Protein AF-A0A920VW37-F1 (afdb_monomer)

Nearest PDB structures (foldseek):
  3t1o-assembly2_B  TM=3.305E-01  e=2.214E-01  Thermus thermophilus HB8
  6cfw-assembly1_K  TM=3.649E-01  e=2.872E-01  Pyrococcus furiosus DSM 3638
  7ywx-assembly1_P  TM=3.673E-01  e=3.190E+00  Homo sapiens
  6kmo-assembly1_A  TM=1.996E-01  e=1.776E+00  Enterobacter asburiae
  8qdx-assembly1_D  TM=2.745E-01  e=8.467E+00  Escherichia coli

Foldseek 3Di:
DDCPDDDDVNVQVVVCCVPPNDDDQAEEAEDQDVPVVVVVCVVVVFDWDDWDKDWDADPPPRDIKIKIKTWGDCVVVVNHGYIYIYTDDDDDPPPPPPDD

Solvent-accessible surface area (backbone atoms only — not comparable to full-atom values): 6191 Å² total; per-residue (Å²): 123,41,71,88,50,77,58,74,66,9,54,51,47,44,53,43,38,76,74,69,44,88,73,95,72,65,50,82,42,81,42,98,52,60,64,63,52,48,53,52,43,45,75,74,68,48,83,68,76,69,75,43,79,46,67,47,69,40,86,88,81,63,49,76,42,41,31,39,32,40,65,52,50,42,82,81,50,78,70,42,50,37,30,40,34,25,76,54,75,97,61,78,83,76,63,79,81,74,78,130

Radius of gyration: 15.17 Å; Cα contacts (8 Å, |Δi|>4): 133; chains: 1; bounding box: 35×40×35 Å

Secondary structure (DSSP, 8-state):
--TTS-SHHHHHHHHHHHHH-SS--EEEEE-S-HHHHHHHHHHTT------EEEEEE-TTT--EEEEEEEEPPTTTTTT-EEEEEEEESTTTTSSTT---

pLDDT: mean 87.18, std 15.66, range [39.19, 98.12]

Structure (mmCIF, N/CA/C/O backbone):
data_AF-A0A920VW37-F1
#
_entry.id   AF-A0A920VW37-F1
#
loop_
_atom_site.group_PDB
_atom_site.id
_atom_site.type_symbol
_atom_site.label_atom_id
_atom_site.label_alt_id
_atom_site.label_comp_id
_atom_site.label_asym_id
_atom_site.label_entity_id
_atom_site.label_seq_id
_atom_site.pdbx_PDB_ins_code
_atom_site.Cartn_x
_atom_site.Cartn_y
_atom_site.Cartn_z
_atom_site.occupancy
_atom_site.B_iso_or_equiv
_atom_site.auth_seq_id
_atom_site.auth_comp_id
_atom_site.auth_asym_id
_atom_site.auth_atom_id
_atom_site.pdbx_PDB_model_num
ATOM 1 N N . MET A 1 1 ? 7.363 4.111 -5.888 1.00 67.31 1 MET A N 1
ATOM 2 C CA . MET A 1 1 ? 7.331 4.655 -4.510 1.00 67.31 1 MET A CA 1
ATOM 3 C C . MET A 1 1 ? 8.761 4.909 -4.076 1.00 67.31 1 MET A C 1
ATOM 5 O O . MET A 1 1 ? 9.519 3.955 -3.988 1.00 67.31 1 MET A O 1
ATOM 9 N N . ALA A 1 2 ? 9.136 6.170 -3.891 1.00 72.88 2 ALA A N 1
ATOM 10 C CA . ALA A 1 2 ? 10.467 6.600 -3.464 1.00 72.88 2 ALA A CA 1
ATOM 11 C C . ALA A 1 2 ? 10.354 8.015 -2.873 1.00 72.88 2 ALA A C 1
ATOM 13 O O . ALA A 1 2 ? 9.384 8.715 -3.171 1.00 72.88 2 ALA A O 1
ATOM 14 N N . SER A 1 3 ? 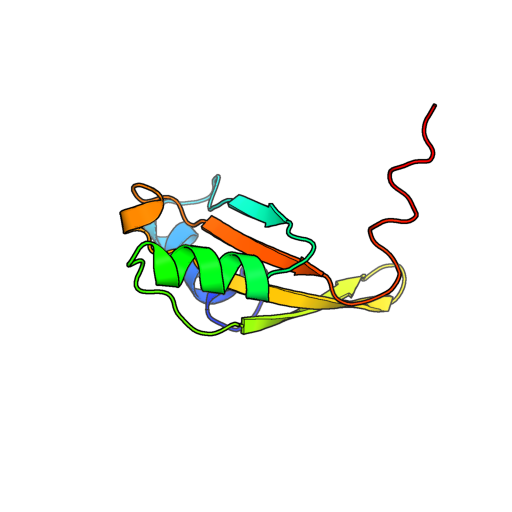11.318 8.448 -2.056 1.00 75.88 3 SER A N 1
ATOM 15 C CA . SER A 1 3 ? 11.308 9.784 -1.432 1.00 75.88 3 SER A CA 1
ATOM 16 C C . SER A 1 3 ? 11.410 10.933 -2.444 1.00 75.88 3 SER A C 1
ATOM 18 O O . SER A 1 3 ? 11.006 12.046 -2.140 1.00 75.88 3 SER A O 1
ATOM 20 N N . ASN A 1 4 ? 11.899 10.677 -3.656 1.00 81.31 4 ASN A N 1
ATOM 21 C CA . ASN A 1 4 ? 11.922 11.626 -4.774 1.00 81.31 4 ASN A CA 1
ATOM 22 C C . ASN A 1 4 ? 10.696 11.514 -5.700 1.00 81.31 4 ASN A C 1
ATOM 24 O O . ASN A 1 4 ? 10.635 12.207 -6.710 1.00 81.31 4 ASN A O 1
ATOM 28 N N . GLY A 1 5 ? 9.743 10.635 -5.382 1.00 81.94 5 GLY A N 1
ATOM 29 C CA . GLY A 1 5 ? 8.500 10.492 -6.128 1.00 81.94 5 GLY A CA 1
ATOM 30 C C . GLY A 1 5 ? 7.413 11.470 -5.681 1.00 81.94 5 GLY A C 1
ATOM 31 O O . GLY A 1 5 ? 7.591 12.288 -4.769 1.00 81.94 5 GLY A O 1
ATOM 32 N N . GLU A 1 6 ? 6.251 11.313 -6.304 1.00 83.88 6 GLU A N 1
ATOM 33 C CA . GLU A 1 6 ? 5.024 12.040 -5.987 1.00 83.88 6 GLU A CA 1
ATOM 34 C C . GLU A 1 6 ? 3.930 11.087 -5.480 1.00 83.88 6 GLU A C 1
ATOM 36 O O . GLU A 1 6 ? 3.970 9.872 -5.706 1.00 83.88 6 GLU A O 1
ATOM 41 N N . GLY A 1 7 ? 2.950 11.654 -4.777 1.00 86.06 7 GLY A N 1
ATOM 42 C CA . GLY A 1 7 ? 1.771 10.951 -4.279 1.00 86.06 7 GLY A CA 1
ATOM 43 C C . GLY A 1 7 ? 1.900 10.407 -2.849 1.00 86.06 7 GLY A C 1
ATOM 44 O O . GLY A 1 7 ? 2.969 10.474 -2.234 1.00 86.06 7 GLY A O 1
ATOM 45 N N . PRO A 1 8 ? 0.821 9.800 -2.314 1.00 84.44 8 PRO A N 1
ATOM 46 C CA . PRO A 1 8 ? 0.679 9.535 -0.877 1.00 84.44 8 PRO A CA 1
ATOM 47 C C . PRO A 1 8 ? 1.781 8.660 -0.271 1.00 84.44 8 PRO A C 1
ATOM 49 O O . PRO A 1 8 ? 2.185 8.855 0.872 1.00 84.44 8 PRO A O 1
ATOM 52 N N . GLY A 1 9 ? 2.297 7.701 -1.044 1.00 86.69 9 GLY A N 1
ATOM 53 C CA . GLY A 1 9 ? 3.410 6.862 -0.607 1.00 86.69 9 GLY A CA 1
ATOM 54 C C . GLY A 1 9 ? 4.736 7.622 -0.501 1.00 86.69 9 GLY A C 1
ATOM 55 O O . GLY A 1 9 ? 5.514 7.351 0.406 1.00 86.69 9 GLY A O 1
ATOM 56 N N . ALA A 1 10 ? 4.999 8.568 -1.408 1.00 89.94 10 ALA A N 1
ATOM 57 C CA . ALA A 1 10 ? 6.210 9.385 -1.363 1.00 89.94 10 ALA A CA 1
ATOM 58 C C . ALA A 1 10 ? 6.151 10.396 -0.213 1.00 89.94 10 ALA A C 1
ATOM 60 O O . ALA A 1 10 ? 7.133 10.546 0.512 1.00 89.94 10 ALA A O 1
ATOM 61 N N . ASP A 1 11 ? 4.993 11.027 -0.010 1.00 90.50 11 ASP A N 1
ATOM 62 C CA . ASP A 1 11 ? 4.770 11.974 1.086 1.00 90.50 11 ASP A CA 1
ATOM 63 C C . ASP A 1 11 ? 4.947 11.297 2.447 1.00 90.50 11 ASP A C 1
ATOM 65 O O . ASP A 1 11 ? 5.656 11.808 3.311 1.00 90.50 11 ASP A O 1
ATOM 69 N N . MET A 1 12 ? 4.406 10.086 2.603 1.00 89.12 12 MET A N 1
ATOM 70 C CA . MET A 1 12 ? 4.595 9.290 3.812 1.00 89.12 12 MET A CA 1
ATOM 71 C C . MET A 1 12 ? 6.077 8.963 4.075 1.00 89.12 12 MET A C 1
ATOM 73 O O . MET A 1 12 ? 6.535 9.118 5.207 1.00 89.12 12 MET A O 1
ATOM 77 N N . ILE A 1 13 ? 6.841 8.559 3.049 1.00 90.12 13 ILE A N 1
ATOM 78 C CA . ILE A 1 13 ? 8.277 8.261 3.193 1.00 90.12 13 ILE A CA 1
ATOM 79 C C . ILE A 1 13 ? 9.052 9.522 3.598 1.00 90.12 13 ILE A C 1
ATOM 81 O O . ILE A 1 13 ? 9.890 9.450 4.497 1.00 90.12 13 ILE A O 1
ATOM 85 N N . LYS A 1 14 ? 8.765 10.674 2.971 1.00 92.06 14 LYS A N 1
ATOM 86 C CA . LYS A 1 14 ? 9.388 11.963 3.322 1.00 92.06 14 LYS A CA 1
ATOM 87 C C . LYS A 1 14 ? 9.123 12.306 4.788 1.00 92.06 14 LYS A C 1
ATOM 89 O O . LYS A 1 14 ? 10.073 12.496 5.541 1.00 92.06 14 LYS A O 1
ATOM 94 N N . SER A 1 15 ? 7.859 12.272 5.215 1.00 91.75 15 SER A N 1
ATOM 95 C CA . SER A 1 15 ? 7.492 12.543 6.609 1.00 91.75 15 SER A CA 1
ATOM 96 C C . SER A 1 15 ? 8.119 11.551 7.590 1.00 91.75 15 SER A C 1
ATOM 98 O O . SER A 1 15 ? 8.523 11.941 8.683 1.00 91.75 15 SER A O 1
ATOM 100 N N . PHE A 1 16 ? 8.234 10.269 7.226 1.00 91.31 16 PHE A N 1
ATOM 101 C CA . PHE A 1 16 ? 8.883 9.279 8.083 1.00 91.31 16 PHE A CA 1
ATOM 102 C C . PHE A 1 16 ? 10.362 9.607 8.306 1.00 91.31 16 PHE A C 1
ATOM 104 O O . PHE A 1 16 ? 10.804 9.586 9.455 1.00 91.31 16 PHE A O 1
ATOM 111 N N . ILE A 1 17 ? 11.092 9.941 7.236 1.00 92.75 17 ILE A N 1
ATOM 112 C CA . ILE A 1 17 ? 12.512 10.316 7.300 1.00 92.75 17 ILE A CA 1
ATOM 113 C C . ILE A 1 17 ? 12.694 11.592 8.129 1.00 92.75 17 ILE A C 1
ATOM 115 O O . ILE A 1 17 ? 13.581 11.644 8.978 1.00 92.75 17 ILE A O 1
ATOM 119 N N . GLU A 1 18 ? 11.842 12.600 7.933 1.00 94.88 18 GLU A N 1
ATOM 120 C CA . GLU A 1 18 ? 11.897 13.859 8.689 1.00 94.88 18 GL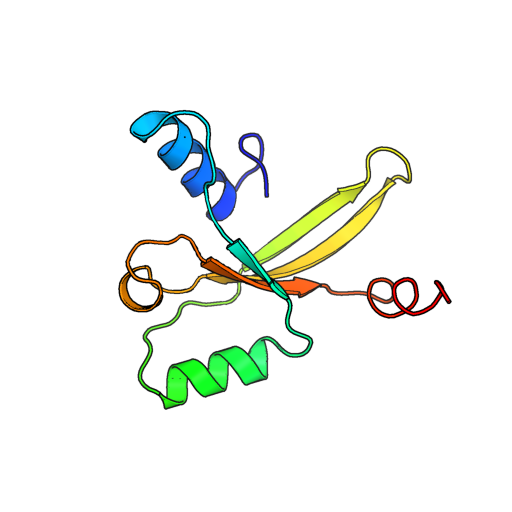U A CA 1
ATOM 121 C C . GLU A 1 18 ? 11.674 13.658 10.194 1.00 94.88 18 GLU A C 1
ATOM 123 O O . GLU A 1 18 ? 12.340 14.296 11.009 1.00 94.88 18 GLU A O 1
ATOM 128 N N . LEU A 1 19 ? 10.748 12.773 10.573 1.00 93.19 19 LEU A N 1
ATOM 129 C CA . LEU A 1 19 ? 10.354 12.574 11.970 1.00 93.19 19 LEU A CA 1
ATOM 130 C C . LEU A 1 19 ? 11.206 11.537 12.713 1.00 93.19 19 LEU A C 1
ATOM 132 O O . LEU A 1 19 ? 11.389 11.662 13.923 1.00 93.19 19 LEU A O 1
ATOM 136 N N . ASN A 1 20 ? 11.692 10.504 12.019 1.00 91.31 20 ASN A N 1
ATOM 137 C CA . ASN A 1 20 ? 12.317 9.329 12.641 1.00 91.31 20 ASN A CA 1
ATOM 138 C C . ASN A 1 20 ? 13.743 9.054 12.139 1.00 91.31 20 ASN A C 1
ATOM 140 O O . ASN A 1 20 ? 14.418 8.185 12.691 1.00 91.31 20 ASN A O 1
ATOM 144 N N . GLY A 1 21 ? 14.210 9.776 11.117 1.00 93.38 21 GLY A N 1
ATOM 145 C CA . GLY A 1 21 ? 15.454 9.473 10.415 1.00 93.38 21 GLY A CA 1
ATOM 146 C C . GLY A 1 21 ? 15.328 8.282 9.460 1.00 93.38 21 GLY A C 1
ATOM 147 O O . GLY A 1 21 ? 14.238 7.802 9.142 1.00 93.38 21 GLY A O 1
ATOM 148 N N . GLU A 1 22 ? 16.469 7.806 8.968 1.00 92.25 22 GLU A N 1
ATOM 149 C CA . GLU A 1 22 ? 16.533 6.643 8.081 1.00 92.25 22 GLU A CA 1
ATOM 150 C C . GLU A 1 22 ? 16.204 5.340 8.827 1.00 92.25 22 GLU A C 1
ATOM 152 O O . GLU A 1 22 ? 16.623 5.128 9.965 1.00 92.25 22 GLU A O 1
ATOM 157 N N . GLY A 1 23 ? 15.483 4.428 8.172 1.00 91.62 23 GLY A N 1
ATOM 158 C CA . GLY A 1 23 ? 15.144 3.132 8.755 1.00 91.62 23 GLY A CA 1
ATOM 159 C C . GLY A 1 23 ? 14.037 2.393 8.009 1.00 91.62 23 GLY A C 1
ATOM 160 O O . GLY A 1 23 ? 13.602 2.797 6.929 1.00 91.62 23 GLY A O 1
ATOM 161 N N . LEU A 1 24 ? 13.570 1.288 8.599 1.00 91.25 24 LEU A N 1
ATOM 162 C CA . LEU A 1 24 ? 12.433 0.533 8.074 1.00 91.25 24 LEU A CA 1
ATOM 163 C C . LEU A 1 24 ? 11.159 1.381 8.163 1.00 91.25 24 LEU A C 1
ATOM 165 O O . LEU A 1 24 ? 10.634 1.613 9.247 1.00 91.25 24 LEU A O 1
ATOM 169 N N . CYS A 1 25 ? 10.661 1.802 7.004 1.00 89.75 25 CYS A N 1
ATOM 170 C CA . CYS A 1 25 ? 9.517 2.703 6.900 1.00 89.75 25 CYS A CA 1
ATOM 171 C C . CYS A 1 25 ? 8.170 1.960 6.804 1.00 89.75 25 CYS A C 1
ATOM 173 O O . CYS A 1 25 ? 7.165 2.429 7.330 1.00 89.75 25 CYS A O 1
ATOM 175 N N . GLY A 1 26 ? 8.131 0.782 6.169 1.00 91.75 26 GLY A N 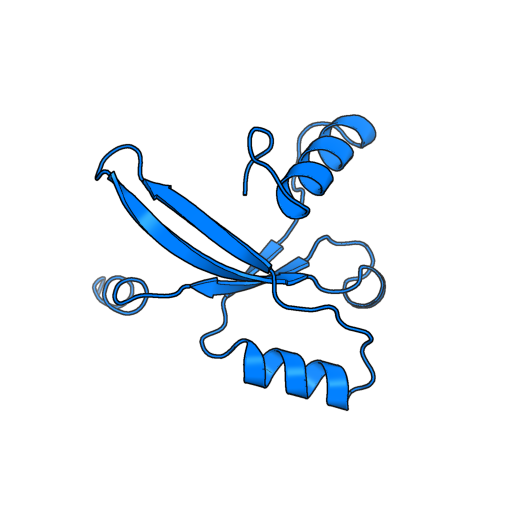1
ATOM 176 C CA . GLY A 1 26 ? 6.886 0.034 5.989 1.00 91.75 26 GLY A CA 1
ATOM 177 C C . GLY A 1 26 ? 7.034 -1.293 5.251 1.00 91.75 26 GLY A C 1
ATOM 178 O O . GLY A 1 26 ? 8.142 -1.714 4.917 1.00 91.75 26 GLY A O 1
ATOM 179 N N . ILE A 1 27 ? 5.898 -1.953 5.012 1.00 94.69 27 ILE A N 1
ATOM 180 C CA . ILE A 1 27 ? 5.809 -3.288 4.404 1.00 94.69 27 ILE A CA 1
ATOM 181 C C . ILE A 1 27 ? 4.805 -3.269 3.242 1.00 94.69 27 ILE A C 1
ATOM 183 O O . ILE A 1 27 ? 3.653 -2.870 3.408 1.00 94.69 27 ILE A O 1
ATOM 187 N N . ALA A 1 28 ? 5.230 -3.760 2.077 1.00 95.31 28 ALA A N 1
ATOM 188 C CA . ALA A 1 28 ? 4.356 -4.023 0.936 1.00 95.31 28 ALA A CA 1
ATOM 189 C C . ALA A 1 28 ? 4.002 -5.516 0.886 1.00 95.31 28 ALA A C 1
ATOM 191 O O . ALA A 1 28 ? 4.895 -6.366 0.880 1.00 95.31 28 ALA A O 1
ATOM 192 N N . LEU A 1 29 ? 2.710 -5.844 0.839 1.00 96.75 29 LEU A N 1
ATOM 193 C CA . LEU A 1 29 ? 2.218 -7.222 0.778 1.00 96.75 29 LEU A CA 1
ATOM 194 C C . LEU A 1 29 ? 1.582 -7.487 -0.590 1.00 96.75 29 LEU A C 1
ATOM 196 O O . LEU A 1 29 ? 0.570 -6.883 -0.941 1.00 96.75 29 LEU A O 1
ATOM 200 N N . ASN A 1 30 ? 2.171 -8.389 -1.374 1.00 96.81 30 ASN A N 1
ATOM 201 C CA . ASN A 1 30 ? 1.657 -8.715 -2.704 1.00 96.81 30 ASN A CA 1
ATOM 202 C C . ASN A 1 30 ? 0.322 -9.478 -2.635 1.00 96.81 30 ASN A C 1
ATOM 204 O O . ASN A 1 30 ? 0.159 -10.379 -1.811 1.00 96.81 30 ASN A O 1
ATOM 208 N N . THR A 1 31 ? -0.590 -9.183 -3.561 1.00 96.75 31 THR A N 1
ATOM 209 C CA . THR A 1 31 ? -1.821 -9.949 -3.802 1.00 96.75 31 THR A CA 1
ATOM 210 C C . THR A 1 31 ? -2.037 -10.167 -5.299 1.00 96.75 31 THR A C 1
ATOM 212 O O . THR A 1 31 ? -1.669 -9.331 -6.123 1.00 96.75 31 THR A O 1
ATOM 215 N N . SER A 1 32 ? -2.627 -11.307 -5.666 1.00 95.44 32 SER A N 1
ATOM 216 C CA . SER A 1 32 ? -3.069 -11.571 -7.042 1.00 95.44 32 SER A CA 1
ATOM 217 C C . SER A 1 32 ? -4.434 -10.958 -7.358 1.00 95.44 32 SER A C 1
ATOM 219 O O . SER A 1 32 ? -4.787 -10.878 -8.530 1.00 95.44 32 SER A O 1
ATOM 221 N N . ASP A 1 33 ? -5.202 -10.591 -6.327 1.00 96.88 33 ASP A N 1
ATOM 222 C CA . ASP A 1 33 ? -6.543 -10.016 -6.446 1.00 96.88 33 ASP A CA 1
ATOM 223 C C . ASP A 1 33 ? -6.789 -9.002 -5.312 1.00 96.88 33 ASP A C 1
ATOM 225 O O . ASP A 1 33 ? -7.129 -9.343 -4.173 1.00 96.88 33 ASP A O 1
ATOM 229 N N . ILE A 1 34 ? -6.529 -7.730 -5.607 1.00 97.69 34 ILE A N 1
ATOM 230 C CA . ILE A 1 34 ? -6.644 -6.611 -4.670 1.00 97.69 34 ILE A CA 1
ATOM 231 C C . ILE A 1 34 ? -8.100 -6.200 -4.436 1.00 97.69 34 ILE A C 1
ATOM 233 O O . ILE A 1 34 ? -8.424 -5.706 -3.357 1.00 97.69 34 ILE A O 1
ATOM 237 N N . GLU A 1 35 ? -8.988 -6.471 -5.395 1.00 97.69 35 GLU A N 1
ATOM 238 C CA . GLU A 1 35 ? -10.431 -6.241 -5.277 1.00 97.69 35 GLU A CA 1
ATOM 239 C C . GLU A 1 35 ? -11.042 -7.217 -4.273 1.00 97.69 35 GLU A C 1
ATOM 241 O O . GLU A 1 35 ? -11.717 -6.807 -3.326 1.00 97.69 35 GLU A O 1
ATOM 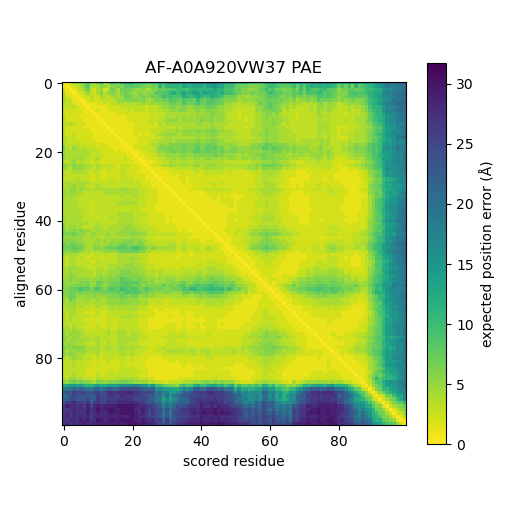246 N N . ALA A 1 36 ? -10.740 -8.513 -4.409 1.00 98.12 36 ALA A N 1
ATOM 247 C CA . ALA A 1 36 ? -11.179 -9.526 -3.455 1.00 98.12 36 ALA A CA 1
ATOM 248 C C . ALA A 1 36 ? -10.649 -9.242 -2.040 1.00 98.12 36 ALA A C 1
ATOM 250 O O . ALA A 1 36 ? -11.397 -9.350 -1.063 1.00 98.12 36 ALA A O 1
ATOM 251 N N . ALA A 1 37 ? -9.382 -8.829 -1.920 1.00 97.81 37 ALA A N 1
ATOM 252 C CA . ALA A 1 37 ? -8.797 -8.448 -0.638 1.00 97.81 37 ALA A CA 1
ATOM 253 C C . ALA A 1 37 ? -9.501 -7.227 -0.018 1.00 97.81 37 ALA A C 1
ATOM 255 O O . ALA A 1 37 ? -9.855 -7.265 1.164 1.00 97.81 37 ALA A O 1
ATOM 256 N N . ARG A 1 38 ? -9.768 -6.177 -0.811 1.00 98.06 38 ARG A N 1
ATOM 257 C CA . ARG A 1 38 ? -10.518 -4.993 -0.363 1.00 98.06 38 ARG A CA 1
ATOM 258 C C . ARG A 1 38 ? -11.920 -5.369 0.105 1.00 98.06 38 ARG A C 1
ATOM 260 O O . ARG A 1 38 ? -12.316 -4.977 1.198 1.00 98.06 38 ARG A O 1
ATOM 267 N N . ASN A 1 39 ? -12.646 -6.155 -0.686 1.00 98.00 39 ASN A N 1
ATOM 268 C CA . ASN A 1 39 ? -14.009 -6.573 -0.364 1.00 98.00 39 ASN A CA 1
ATOM 269 C C . ASN A 1 39 ? -14.066 -7.364 0.946 1.00 98.00 39 ASN A C 1
ATOM 271 O O . ASN A 1 39 ? -14.965 -7.140 1.755 1.00 98.00 39 ASN A O 1
ATOM 275 N N . LYS A 1 40 ? -13.080 -8.235 1.195 1.00 97.81 40 LYS A N 1
ATOM 276 C CA . LYS A 1 40 ? -12.972 -8.956 2.466 1.00 97.81 40 LYS A CA 1
ATOM 277 C C . LYS A 1 40 ? -12.740 -8.007 3.644 1.00 97.81 40 LYS A C 1
ATOM 279 O O . LYS A 1 40 ? -13.415 -8.139 4.654 1.00 97.81 40 LYS A O 1
ATOM 284 N N . LEU A 1 41 ? -11.829 -7.040 3.517 1.00 97.62 41 LEU A N 1
ATOM 285 C CA . LEU A 1 41 ? -11.564 -6.061 4.579 1.00 97.62 41 LEU A CA 1
ATOM 286 C C . LEU A 1 41 ? -12.801 -5.206 4.892 1.00 97.62 41 LEU A C 1
ATOM 288 O O . LEU A 1 41 ? -13.139 -5.027 6.059 1.00 97.62 41 LEU A O 1
ATOM 292 N N . VAL A 1 42 ? -13.515 -4.745 3.862 1.00 97.75 42 VAL A N 1
ATOM 293 C CA . VAL A 1 42 ? -14.769 -3.990 4.025 1.00 97.75 42 VAL A CA 1
ATOM 294 C C . VAL A 1 42 ? -15.845 -4.837 4.712 1.00 97.75 42 VAL A C 1
ATOM 296 O O . VAL A 1 42 ? -16.532 -4.340 5.601 1.00 97.75 42 VAL A O 1
ATOM 299 N N . ALA A 1 43 ? -15.980 -6.115 4.345 1.00 98.00 43 ALA A N 1
ATOM 300 C CA . ALA A 1 43 ? -16.942 -7.024 4.971 1.00 98.00 43 ALA A CA 1
ATOM 301 C C . ALA A 1 43 ? -16.661 -7.257 6.468 1.00 98.00 43 ALA A C 1
ATOM 303 O O . ALA A 1 43 ? -17.597 -7.435 7.243 1.00 98.00 43 ALA A O 1
ATOM 304 N N . GLU A 1 44 ? -15.393 -7.195 6.881 1.00 97.31 44 GLU A N 1
ATOM 305 C CA . GLU A 1 44 ? -14.960 -7.256 8.287 1.00 97.31 44 GLU A CA 1
ATOM 306 C C . GLU A 1 44 ? -15.072 -5.895 9.014 1.00 97.31 44 GLU A C 1
ATOM 308 O O . GLU A 1 44 ? -14.633 -5.754 10.155 1.00 97.31 44 GLU A O 1
ATOM 313 N N . GLY A 1 45 ? -15.653 -4.873 8.374 1.00 97.19 45 GLY A N 1
ATOM 314 C CA . GLY A 1 45 ? -15.885 -3.556 8.971 1.00 97.19 45 GLY A CA 1
ATOM 315 C C . GLY A 1 45 ? -14.664 -2.633 8.991 1.00 97.19 45 GLY A C 1
ATOM 316 O O . GLY A 1 45 ? -14.659 -1.646 9.726 1.00 97.19 45 GLY A O 1
ATOM 317 N N . VAL A 1 46 ? -13.624 -2.929 8.205 1.00 97.06 46 VAL A N 1
ATOM 318 C CA . VAL A 1 46 ? -12.459 -2.047 8.069 1.00 97.06 46 VAL A CA 1
ATOM 319 C C . VAL A 1 46 ? -12.814 -0.867 7.165 1.00 97.06 46 VAL A C 1
ATOM 321 O O . VAL A 1 46 ? -13.141 -1.054 5.992 1.00 97.06 46 VAL A O 1
ATOM 324 N N . ASP A 1 47 ? -12.690 0.352 7.692 1.00 94.81 47 ASP A N 1
ATOM 325 C CA . ASP A 1 47 ? -12.747 1.574 6.887 1.00 94.81 47 ASP A CA 1
ATOM 326 C C . ASP A 1 47 ? -11.486 1.673 6.021 1.00 94.81 47 ASP A C 1
ATOM 328 O O . ASP A 1 47 ? -10.376 1.841 6.533 1.00 94.81 47 ASP A O 1
ATOM 332 N N . ILE A 1 48 ? -11.639 1.482 4.710 1.00 94.12 48 ILE A N 1
ATOM 333 C CA . ILE A 1 48 ? -10.521 1.388 3.776 1.00 94.12 48 ILE A CA 1
ATOM 334 C C . ILE A 1 48 ? -10.759 2.240 2.533 1.00 94.12 48 ILE A C 1
ATOM 336 O O . ILE A 1 48 ? -11.848 2.262 1.953 1.00 94.12 48 ILE A O 1
ATOM 340 N N . GLY A 1 49 ? -9.701 2.936 2.116 1.00 91.19 49 GLY A N 1
ATOM 341 C CA . GLY A 1 49 ? -9.739 3.873 1.000 1.00 91.19 49 GLY A CA 1
ATOM 342 C C . GLY A 1 49 ? -9.910 3.225 -0.378 1.00 91.19 49 GLY A C 1
ATOM 343 O O . GLY A 1 49 ? -10.191 2.030 -0.538 1.00 91.19 49 GLY A O 1
ATOM 344 N N . ASN A 1 50 ? -9.731 4.063 -1.396 1.00 94.31 50 ASN A N 1
ATOM 345 C CA . ASN A 1 50 ? -9.694 3.648 -2.795 1.00 94.31 50 ASN A CA 1
ATOM 346 C C . ASN A 1 5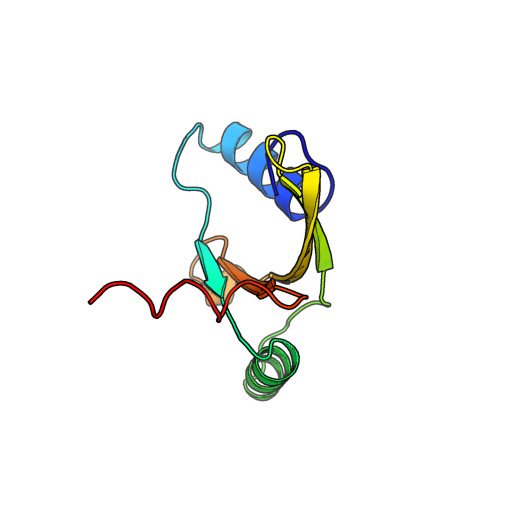0 ? -8.305 3.124 -3.175 1.00 94.31 50 ASN A C 1
ATOM 348 O O . ASN A 1 50 ? -7.318 3.376 -2.479 1.00 94.31 50 ASN A O 1
ATOM 352 N N . PHE A 1 51 ? -8.233 2.419 -4.302 1.00 96.25 51 PHE A N 1
ATOM 353 C CA . PHE A 1 51 ? -6.951 2.050 -4.888 1.00 96.25 51 PHE A CA 1
ATOM 354 C C . PHE A 1 51 ? -6.194 3.286 -5.362 1.00 96.25 51 PHE A C 1
ATOM 356 O O . PHE A 1 51 ? -6.795 4.259 -5.821 1.00 96.25 51 PHE A O 1
ATOM 363 N N . ILE A 1 52 ? -4.872 3.222 -5.257 1.00 94.81 52 ILE A N 1
ATOM 364 C CA . ILE A 1 52 ? -3.965 4.222 -5.812 1.00 94.81 52 ILE A CA 1
ATOM 365 C C . ILE A 1 52 ? -3.110 3.530 -6.861 1.00 94.81 52 ILE A C 1
ATOM 367 O O . ILE A 1 52 ? -2.362 2.604 -6.536 1.00 94.81 52 ILE A O 1
ATOM 371 N N . ASP A 1 53 ? -3.227 3.985 -8.101 1.00 93.56 53 ASP A N 1
ATOM 372 C CA . ASP A 1 53 ? -2.388 3.515 -9.194 1.00 93.56 53 ASP A CA 1
ATOM 373 C C . ASP A 1 53 ? -0.955 4.027 -9.012 1.00 93.56 53 ASP A C 1
ATOM 375 O O . ASP A 1 53 ? -0.709 5.127 -8.507 1.00 93.56 53 ASP A O 1
ATOM 379 N N . GLY A 1 54 ? 0.010 3.209 -9.406 1.00 91.31 54 GLY A N 1
ATOM 380 C CA . GLY A 1 54 ? 1.414 3.569 -9.394 1.00 91.31 54 GLY A CA 1
ATOM 381 C C . GLY A 1 54 ? 2.147 2.990 -10.587 1.00 91.31 54 GLY A C 1
ATOM 382 O O . GLY A 1 54 ? 1.756 1.969 -11.152 1.00 91.31 54 GLY A O 1
ATOM 383 N N . GLU A 1 55 ? 3.245 3.647 -10.937 1.00 90.94 55 GLU A N 1
ATOM 384 C CA . GLU A 1 55 ? 4.157 3.202 -11.977 1.00 90.94 55 GLU A CA 1
ATOM 385 C C . GLU A 1 55 ? 5.614 3.297 -11.524 1.00 90.94 55 GLU A C 1
ATOM 387 O O . GLU A 1 55 ? 5.977 4.034 -10.598 1.00 90.94 55 GLU A O 1
ATOM 392 N N . GLY A 1 56 ? 6.460 2.512 -12.178 1.00 88.25 56 GLY A N 1
ATOM 393 C CA . GLY A 1 56 ? 7.897 2.523 -11.985 1.00 88.25 56 GLY A CA 1
ATOM 394 C C . GLY A 1 56 ? 8.594 2.094 -13.257 1.00 88.25 56 GLY A C 1
ATOM 395 O O . GLY A 1 56 ? 8.324 1.015 -13.787 1.00 88.25 56 GLY A O 1
ATOM 396 N N . LYS A 1 57 ? 9.512 2.936 -13.719 1.00 89.12 57 LYS A N 1
ATOM 397 C CA . LYS A 1 57 ? 10.394 2.623 -14.831 1.00 89.12 57 LYS A CA 1
ATOM 398 C C . LYS A 1 57 ? 11.657 1.958 -14.302 1.00 89.12 57 LYS A C 1
ATOM 400 O O . LYS A 1 57 ? 12.287 2.463 -13.378 1.00 89.12 57 LYS A O 1
ATOM 405 N N . ASP A 1 58 ? 11.997 0.815 -14.872 1.00 87.31 58 ASP A N 1
ATOM 406 C CA . ASP A 1 58 ? 13.301 0.199 -14.685 1.00 87.31 58 ASP A CA 1
ATOM 407 C C . ASP A 1 58 ? 14.357 1.003 -15.459 1.00 87.31 58 ASP A C 1
ATOM 409 O O . ASP A 1 58 ? 14.190 1.255 -16.653 1.00 87.31 58 ASP A O 1
ATOM 413 N N . GLU A 1 59 ? 15.404 1.476 -14.781 1.00 88.12 59 GLU A N 1
ATOM 414 C CA . GLU A 1 59 ? 16.397 2.366 -15.403 1.00 88.12 59 GLU A CA 1
ATOM 415 C C . GLU A 1 59 ? 17.283 1.638 -16.423 1.00 88.12 59 GLU A C 1
ATOM 417 O O . GLU A 1 59 ? 17.675 2.246 -17.419 1.00 88.12 59 GLU A O 1
ATOM 422 N N . ASP A 1 60 ? 17.531 0.339 -16.224 1.00 90.81 60 ASP A N 1
ATOM 423 C CA . ASP A 1 60 ? 18.404 -0.467 -17.082 1.00 90.81 60 ASP A CA 1
ATOM 424 C C . ASP A 1 60 ? 17.695 -0.910 -18.371 1.00 90.81 60 ASP A C 1
ATOM 426 O O . ASP A 1 60 ? 18.213 -0.747 -19.477 1.00 90.81 60 ASP A O 1
ATOM 430 N N . SER A 1 61 ? 16.495 -1.482 -18.240 1.00 90.81 61 SER A N 1
ATOM 431 C CA . SER A 1 61 ? 15.721 -2.022 -19.369 1.00 90.81 61 SER A CA 1
ATOM 432 C C . SER A 1 61 ? 14.770 -1.003 -20.000 1.00 90.81 61 SER A C 1
ATOM 434 O O . SER A 1 61 ? 14.318 -1.186 -21.131 1.00 90.81 61 SER A O 1
ATOM 436 N N . GLY A 1 62 ? 14.438 0.069 -19.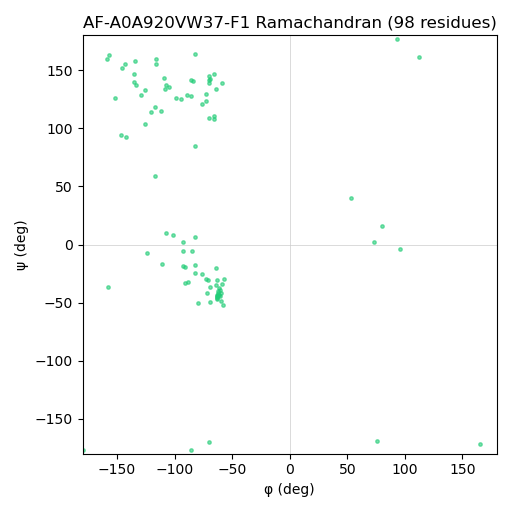277 1.00 89.62 62 GLY A N 1
ATOM 437 C CA . GLY A 1 62 ? 13.409 1.027 -19.669 1.00 89.62 62 GLY A CA 1
ATOM 438 C C . GLY A 1 62 ? 11.977 0.503 -19.524 1.00 89.62 62 GLY A C 1
ATOM 439 O O . GLY A 1 62 ? 11.046 1.232 -19.876 1.00 89.62 62 GLY A O 1
ATOM 440 N N . GLU A 1 63 ? 11.783 -0.721 -19.022 1.00 91.25 63 GLU A N 1
ATOM 441 C CA . GLU A 1 63 ? 10.461 -1.319 -18.849 1.00 91.25 63 GLU A CA 1
ATOM 442 C C . GLU A 1 63 ? 9.623 -0.534 -17.835 1.00 91.25 63 GLU A C 1
ATOM 444 O O . GLU A 1 63 ? 10.080 -0.193 -16.741 1.00 91.25 63 GLU A O 1
ATOM 449 N N . ILE A 1 64 ? 8.366 -0.269 -18.194 1.00 90.69 64 ILE A N 1
ATOM 450 C CA . ILE A 1 64 ? 7.392 0.368 -17.308 1.00 90.69 64 ILE A CA 1
ATOM 451 C C . ILE A 1 64 ? 6.592 -0.728 -16.616 1.00 90.69 64 ILE A C 1
ATOM 453 O O . ILE A 1 64 ? 5.977 -1.578 -17.260 1.00 90.69 64 ILE A O 1
ATOM 457 N N . ARG A 1 65 ? 6.581 -0.684 -15.288 1.00 90.94 65 ARG A N 1
ATOM 458 C CA . ARG A 1 65 ? 5.751 -1.532 -14.436 1.00 90.94 65 ARG A CA 1
ATOM 459 C C . ARG A 1 65 ? 4.656 -0.680 -13.830 1.00 90.94 65 ARG A C 1
ATOM 461 O O . ARG A 1 65 ? 4.955 0.384 -13.299 1.00 90.94 65 ARG A O 1
ATOM 468 N N . THR A 1 66 ? 3.426 -1.172 -13.857 1.00 93.62 66 THR A N 1
ATOM 469 C CA . THR A 1 66 ? 2.287 -0.540 -13.190 1.00 93.62 66 THR A CA 1
ATOM 470 C C . THR A 1 66 ? 1.746 -1.448 -12.094 1.00 93.62 66 THR A C 1
ATOM 472 O O . THR A 1 66 ? 1.976 -2.664 -12.084 1.00 93.62 66 THR A O 1
ATOM 475 N N . TRP A 1 67 ? 1.088 -0.858 -11.108 1.00 95.00 67 TRP A N 1
ATOM 476 C CA . TRP A 1 67 ? 0.471 -1.581 -10.005 1.00 95.00 67 TRP A CA 1
ATOM 477 C C . TRP A 1 67 ? -0.640 -0.757 -9.364 1.00 95.00 67 TRP A C 1
ATOM 479 O O . TRP A 1 67 ? -0.681 0.466 -9.484 1.00 95.00 67 TRP A O 1
ATOM 489 N N . LYS A 1 68 ? -1.485 -1.441 -8.595 1.00 96.44 68 LYS A N 1
ATOM 490 C CA . LYS A 1 68 ? -2.458 -0.841 -7.681 1.00 96.44 68 LYS A CA 1
ATOM 491 C C . LYS A 1 68 ? -2.022 -1.039 -6.244 1.00 96.44 68 LYS A C 1
ATOM 493 O O . LYS A 1 68 ? -1.621 -2.138 -5.863 1.00 96.44 68 LYS A O 1
ATOM 498 N N . ASN A 1 69 ? -2.159 0.009 -5.445 1.00 96.38 69 ASN A N 1
ATOM 499 C CA . ASN A 1 69 ? -1.943 -0.019 -4.007 1.00 96.38 69 ASN A CA 1
ATOM 500 C C . ASN A 1 69 ? -3.266 0.115 -3.254 1.00 96.38 69 ASN A C 1
ATOM 502 O O . ASN A 1 69 ? -4.128 0.904 -3.637 1.00 96.38 69 ASN A O 1
ATOM 506 N N . LEU A 1 70 ? -3.381 -0.593 -2.134 1.00 97.12 70 LEU A N 1
ATOM 507 C CA . LEU A 1 70 ? -4.426 -0.399 -1.135 1.00 97.12 70 LEU A CA 1
ATOM 508 C C . LEU A 1 70 ? -3.759 -0.175 0.223 1.00 97.12 70 LEU A C 1
ATOM 510 O O . LEU A 1 70 ? -3.260 -1.118 0.841 1.00 97.12 70 LEU A O 1
ATOM 514 N N . PHE A 1 71 ? -3.722 1.078 0.673 1.00 95.31 71 PHE A N 1
ATOM 515 C CA . PHE A 1 71 ? -3.126 1.429 1.961 1.00 95.31 71 PHE A CA 1
ATOM 516 C C . PHE A 1 71 ? -4.015 0.971 3.111 1.00 95.31 71 PHE A C 1
ATOM 518 O O . PHE A 1 71 ? -5.215 1.246 3.131 1.00 95.31 71 PHE A O 1
ATOM 525 N N . LEU A 1 72 ? -3.415 0.261 4.065 1.00 96.00 72 LEU A N 1
ATOM 526 C CA . LEU A 1 72 ? -4.124 -0.219 5.240 1.00 96.00 72 LEU A CA 1
ATOM 527 C C . LEU A 1 72 ? -4.133 0.872 6.320 1.00 96.00 72 LEU A C 1
ATOM 529 O O . LEU A 1 72 ? -3.118 1.549 6.512 1.00 96.00 72 LEU A O 1
ATOM 533 N N . PRO A 1 73 ? -5.238 1.031 7.067 1.00 94.44 73 PRO A N 1
ATOM 534 C CA . PRO A 1 73 ? -5.274 1.943 8.201 1.00 94.44 73 PRO A CA 1
ATOM 535 C C . PRO A 1 73 ? -4.216 1.580 9.249 1.00 94.44 73 PRO A C 1
ATOM 537 O O . PRO A 1 73 ? -4.066 0.413 9.612 1.00 94.44 73 PRO A O 1
ATOM 540 N N . PHE A 1 74 ? -3.549 2.585 9.820 1.00 91.94 74 PHE A N 1
ATOM 541 C CA . PHE A 1 74 ? -2.561 2.386 10.891 1.00 91.94 74 PHE A CA 1
ATOM 542 C C . PHE A 1 74 ? -3.137 1.660 12.119 1.00 91.94 74 PHE A C 1
ATOM 544 O O . PHE A 1 74 ? -2.419 0.935 12.809 1.00 91.94 74 PHE A O 1
ATOM 551 N N . SER A 1 75 ? -4.435 1.825 12.394 1.00 93.75 75 SER A N 1
ATOM 552 C CA . SER A 1 75 ? -5.139 1.120 13.472 1.00 93.75 75 SER A CA 1
ATOM 553 C C . SER A 1 75 ? -5.182 -0.395 13.251 1.00 93.75 75 SER A C 1
ATOM 555 O O . SER A 1 75 ? -5.051 -1.155 14.210 1.00 93.75 75 SER A O 1
ATOM 557 N N . LEU A 1 76 ? -5.292 -0.839 11.996 1.00 95.50 76 LEU A N 1
ATOM 558 C CA . LEU A 1 76 ? -5.303 -2.255 11.628 1.00 95.50 76 LEU A CA 1
ATOM 559 C C . LEU A 1 76 ? -3.911 -2.891 11.775 1.00 95.50 76 LEU A C 1
ATOM 561 O O . LEU A 1 76 ? -3.785 -4.076 12.075 1.00 95.50 76 LEU A O 1
ATOM 565 N N . THR A 1 77 ? -2.861 -2.094 11.591 1.00 94.62 77 THR A N 1
ATOM 566 C CA . THR A 1 77 ? -1.464 -2.547 11.517 1.00 94.62 77 THR A CA 1
ATOM 567 C C . THR A 1 77 ? -0.645 -2.177 12.756 1.00 94.62 77 THR A C 1
ATOM 569 O O . THR A 1 77 ? 0.573 -2.346 12.763 1.00 94.62 77 THR A O 1
ATOM 572 N N . ARG A 1 78 ? -1.300 -1.681 13.819 1.00 93.06 78 ARG A N 1
ATOM 573 C CA . ARG A 1 78 ? -0.673 -1.224 15.075 1.00 93.06 78 ARG A CA 1
ATOM 574 C C . ARG A 1 78 ? 0.445 -0.194 14.865 1.00 93.06 78 ARG A C 1
ATOM 576 O O . ARG A 1 78 ? 1.471 -0.246 15.536 1.00 93.06 78 ARG A O 1
ATOM 583 N N . GLY A 1 79 ? 0.246 0.742 13.943 1.00 90.44 79 GLY A N 1
ATOM 584 C CA . GLY A 1 79 ? 1.197 1.827 13.697 1.00 90.44 79 GLY A CA 1
ATOM 585 C C . GLY A 1 79 ? 2.182 1.576 12.548 1.00 90.44 79 GLY A C 1
ATOM 586 O O . GLY A 1 79 ? 2.936 2.480 12.203 1.00 90.44 79 GLY A O 1
ATOM 587 N N . LEU A 1 80 ? 2.171 0.395 11.920 1.00 91.19 80 LEU A N 1
ATOM 588 C CA . LEU A 1 80 ? 3.052 0.098 10.787 1.00 91.19 80 LEU A CA 1
ATOM 589 C C . LEU A 1 80 ? 2.440 0.562 9.466 1.00 91.19 80 LEU A C 1
ATOM 591 O O . LEU A 1 80 ? 1.340 0.141 9.102 1.00 91.19 80 LEU A O 1
ATOM 595 N N . PHE A 1 81 ? 3.184 1.339 8.686 1.00 92.69 81 PHE A N 1
ATOM 596 C CA . PHE A 1 81 ? 2.781 1.631 7.316 1.00 92.69 81 PHE A CA 1
ATOM 597 C C . PHE A 1 81 ? 2.815 0.358 6.479 1.00 92.69 81 PHE A C 1
ATOM 599 O O . PHE A 1 81 ? 3.872 -0.201 6.187 1.00 92.69 81 PHE A O 1
ATOM 606 N N . THR A 1 82 ? 1.628 -0.130 6.141 1.00 95.75 82 THR A N 1
ATOM 607 C CA . THR A 1 82 ? 1.448 -1.392 5.431 1.00 95.75 82 THR A CA 1
ATOM 608 C C . THR A 1 82 ? 0.427 -1.188 4.333 1.00 95.75 82 THR A C 1
ATOM 610 O O . THR A 1 82 ? -0.586 -0.515 4.531 1.00 95.75 82 THR A O 1
ATOM 613 N N . PHE A 1 83 ? 0.672 -1.778 3.175 1.00 96.12 83 PHE A N 1
ATOM 614 C CA . PHE A 1 83 ? -0.257 -1.714 2.059 1.00 96.12 83 PHE A CA 1
ATOM 615 C C . PHE A 1 83 ? -0.236 -3.009 1.263 1.00 96.12 83 PHE A C 1
ATOM 617 O O . PHE A 1 83 ? 0.770 -3.724 1.227 1.00 96.12 83 PHE A O 1
ATOM 624 N N . LEU A 1 84 ? -1.370 -3.309 0.636 1.00 97.5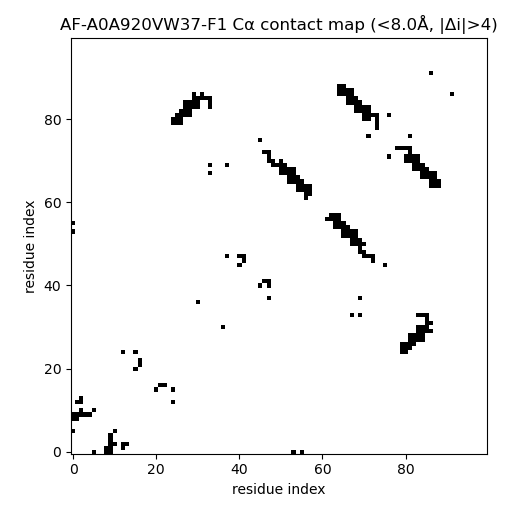0 84 LEU A N 1
ATOM 625 C CA . LEU A 1 84 ? -1.438 -4.356 -0.370 1.00 97.50 84 LEU A CA 1
ATOM 626 C C . LEU A 1 84 ? -1.010 -3.772 -1.711 1.00 97.50 84 LEU A C 1
ATOM 628 O O . LEU A 1 84 ? -1.390 -2.649 -2.039 1.00 97.50 84 LEU A O 1
ATOM 632 N N . ILE A 1 85 ? -0.256 -4.545 -2.481 1.00 97.12 85 ILE A N 1
ATOM 633 C CA . ILE A 1 85 ? 0.155 -4.193 -3.838 1.00 97.12 85 ILE A CA 1
ATOM 634 C C . ILE A 1 85 ? -0.253 -5.308 -4.799 1.00 97.12 85 ILE A C 1
ATOM 636 O O . ILE A 1 85 ? -0.027 -6.488 -4.530 1.00 97.12 85 ILE A O 1
ATOM 640 N N . GLN A 1 86 ? -0.854 -4.934 -5.924 1.00 97.31 86 GLN A N 1
ATOM 641 C CA . GLN A 1 86 ? -1.089 -5.831 -7.050 1.00 97.31 86 GLN A CA 1
ATOM 642 C C . GLN A 1 86 ? -0.385 -5.271 -8.274 1.00 97.31 86 GLN A C 1
ATOM 644 O O . GLN A 1 86 ? -0.766 -4.224 -8.793 1.00 97.31 86 GLN A O 1
ATOM 649 N N . HIS A 1 87 ? 0.622 -5.996 -8.746 1.00 94.81 87 HIS A N 1
ATOM 650 C CA . HIS A 1 87 ? 1.278 -5.682 -10.005 1.00 94.81 87 HIS A CA 1
ATOM 651 C C . HIS A 1 87 ? 0.361 -5.973 -11.190 1.00 94.81 87 HIS A C 1
ATOM 653 O O . HIS A 1 87 ? -0.311 -7.005 -11.241 1.00 94.81 87 HIS A O 1
ATOM 659 N N . GLU A 1 88 ? 0.380 -5.075 -12.164 1.00 91.25 88 GLU A N 1
ATOM 660 C CA . GLU A 1 88 ? -0.353 -5.213 -13.410 1.00 91.25 88 GLU A CA 1
ATOM 661 C C . GLU A 1 88 ? 0.632 -5.581 -14.531 1.00 91.25 88 GLU A C 1
ATOM 663 O O . GLU A 1 88 ? 1.736 -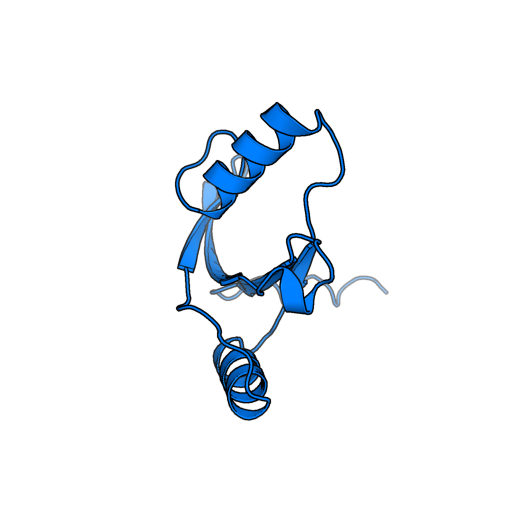5.046 -14.621 1.00 91.25 88 GLU A O 1
ATOM 668 N N . GLY A 1 89 ? 0.259 -6.551 -15.372 1.00 82.06 89 GLY A N 1
ATOM 669 C CA . GLY A 1 89 ? 1.076 -7.004 -16.504 1.00 82.06 89 GLY A CA 1
ATOM 670 C C . GLY A 1 89 ? 1.641 -8.429 -16.395 1.00 82.06 89 GLY A C 1
ATOM 671 O O . GLY A 1 89 ? 1.701 -9.056 -15.336 1.00 82.06 89 GLY A O 1
ATOM 672 N N . LYS A 1 90 ? 2.042 -8.975 -17.551 1.00 56.25 90 LYS A N 1
ATOM 673 C CA . LYS A 1 90 ? 2.594 -10.333 -17.704 1.00 56.25 90 LYS A CA 1
ATOM 674 C C . LYS A 1 90 ? 4.085 -10.345 -17.348 1.00 56.25 90 LYS A C 1
ATOM 676 O O . LYS A 1 90 ? 4.916 -10.249 -18.239 1.00 56.25 90 LYS A O 1
ATOM 681 N N . GLY A 1 91 ? 4.445 -10.475 -16.075 1.00 49.75 91 GLY A N 1
ATOM 682 C CA . GLY 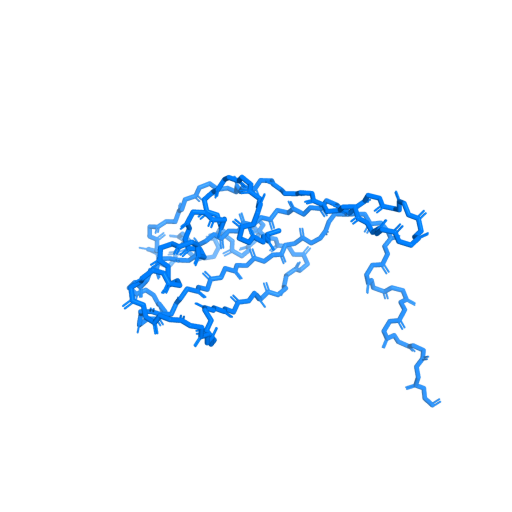A 1 91 ? 5.874 -10.564 -15.727 1.00 49.75 91 GLY A CA 1
ATOM 683 C C . GLY A 1 91 ? 6.205 -11.213 -14.393 1.00 49.75 91 GLY A C 1
ATOM 684 O O . GLY A 1 91 ? 7.169 -11.966 -14.300 1.00 49.75 91 GLY A O 1
ATOM 685 N N . PHE A 1 92 ? 5.390 -11.009 -13.361 1.00 49.47 92 PHE A N 1
ATOM 686 C CA . PHE A 1 92 ? 5.831 -11.356 -12.006 1.00 49.47 92 PHE A CA 1
ATOM 687 C C . PHE A 1 92 ? 5.680 -12.834 -11.624 1.00 49.47 92 PHE A C 1
ATOM 689 O O . PHE A 1 92 ? 6.446 -13.330 -10.802 1.00 49.47 92 PHE A O 1
ATOM 696 N N . TYR A 1 93 ? 4.770 -13.575 -12.262 1.00 48.62 93 TYR A N 1
ATOM 697 C CA . TYR A 1 93 ? 4.553 -14.998 -11.956 1.00 48.62 93 TYR A CA 1
ATOM 698 C C . TYR A 1 93 ? 5.376 -15.970 -12.822 1.00 48.62 93 TYR A C 1
ATOM 700 O O . TYR A 1 93 ? 5.364 -17.169 -12.562 1.00 48.62 93 TYR A O 1
ATOM 708 N N . SER A 1 94 ? 6.110 -15.491 -13.837 1.00 39.56 94 SER A N 1
ATOM 709 C CA . SER A 1 94 ? 6.831 -16.376 -14.773 1.00 39.56 94 SER A CA 1
ATOM 710 C C . SER A 1 94 ? 8.283 -16.676 -14.378 1.00 39.56 94 SER A C 1
ATOM 712 O O . SER A 1 94 ? 8.847 -17.635 -14.901 1.00 39.56 94 SER A O 1
ATOM 714 N N . GLN A 1 95 ? 8.905 -15.885 -13.498 1.00 39.38 95 GLN A N 1
ATOM 715 C CA . GLN A 1 95 ? 10.357 -15.974 -13.258 1.00 39.38 95 GLN A CA 1
ATOM 716 C C . GLN A 1 95 ? 10.740 -16.524 -11.875 1.00 39.38 95 GLN A C 1
ATOM 718 O O . GLN A 1 95 ? 11.861 -16.994 -11.702 1.00 39.38 95 GLN A O 1
ATOM 723 N N . SER A 1 96 ? 9.824 -16.560 -10.903 1.00 42.97 96 SER A N 1
ATOM 724 C CA . SER A 1 96 ? 10.111 -17.062 -9.547 1.00 42.97 96 SER A CA 1
ATOM 725 C C . SER A 1 96 ? 9.983 -18.585 -9.385 1.00 42.97 96 SER A C 1
ATOM 727 O O . SER A 1 96 ? 10.347 -19.112 -8.339 1.00 42.97 96 SER A O 1
ATOM 729 N N . GLN A 1 97 ? 9.533 -19.314 -10.415 1.00 44.16 97 GLN A N 1
ATOM 730 C CA . GLN A 1 97 ? 9.417 -20.785 -10.406 1.00 44.16 97 GLN A CA 1
ATOM 731 C C . GLN A 1 97 ? 10.558 -21.512 -11.146 1.00 44.16 97 GLN A C 1
ATOM 733 O O . GLN A 1 97 ? 10.507 -22.726 -11.324 1.00 44.16 97 GLN A O 1
ATOM 738 N N . ARG A 1 98 ? 11.611 -20.802 -11.576 1.00 39.19 98 ARG A N 1
ATOM 739 C CA . ARG A 1 98 ? 12.784 -21.404 -12.239 1.00 39.19 98 ARG A CA 1
ATOM 740 C C . ARG A 1 98 ? 14.071 -21.203 -11.443 1.00 39.19 98 ARG A C 1
ATOM 742 O O . ARG A 1 98 ? 15.036 -20.639 -11.944 1.00 39.19 98 ARG A O 1
ATOM 749 N N . ARG A 1 99 ? 14.098 -21.695 -10.209 1.00 42.25 99 ARG A N 1
ATOM 750 C CA . ARG A 1 99 ? 15.336 -22.160 -9.568 1.00 42.25 99 ARG A CA 1
ATOM 751 C C . ARG A 1 99 ? 15.006 -23.402 -8.745 1.00 42.25 99 ARG A C 1
ATOM 753 O O . ARG A 1 99 ? 14.573 -23.292 -7.603 1.00 42.25 99 ARG A O 1
ATOM 760 N N . VAL A 1 100 ? 15.165 -24.554 -9.394 1.00 48.28 100 VAL A N 1
ATOM 761 C CA . VAL A 1 100 ? 15.505 -25.835 -8.761 1.00 48.28 100 VAL A CA 1
ATOM 762 C C . VAL A 1 100 ? 16.988 -26.082 -8.977 1.00 48.28 100 VAL A C 1
ATOM 764 O O . VAL A 1 100 ? 17.480 -25.668 -10.054 1.00 48.28 100 VAL A O 1
#

Sequence (100 aa):
MASNGEGPGADMIKSFIELNGEGLCGIALNTSDIEAARNKLVAEGVDIGNFIDGEGKDEDSGEIRTWKNLFLPFSLTRGLFTFLIQHEGKGFYSQSQRRV

Mean predicted aligned error: 6.46 Å